Protein AF-A0A173V760-F1 (afdb_monomer)

Sequence (106 aa):
MEDYREIILDRRTKIIKDNNPIFIVYKMMRKIPYRSCIGTMRYRWFEVSRVYSDTVMEEYNMCQRLDPNTTYGDVLVGILNERASKNMRKRRLSMKGDNLLNPKLW

Foldseek 3Di:
DPPPQWDDPDPFWIWGFDPDVVFGKIFIWGWDWDQDPVRDIDTDIDGLFMDTPVVLCVVDVVPDDDDPPDDSVNSVVVVRVVSSVVSVVVVVVVVVVVCVVPVVVD

Organism: Parabacteroides distasonis (NCBI:txid823)

Secondary structure (DSSP, 8-state):
---TTEEEEETTEEEEEEE-SS-EEEEEEEEEEEE-TTS-EEEEEEEEEEEEHHHHHHHHHTT-PPPTT--HHHHHHHHHHHHHHHHHHHHHHHHHHHHHS-GGG-

Structure (mmCIF, N/CA/C/O backbone):
data_AF-A0A173V760-F1
#
_entry.id   AF-A0A173V760-F1
#
loop_
_atom_site.group_PDB
_atom_site.id
_atom_site.type_symbol
_atom_site.label_atom_id
_atom_site.label_alt_id
_atom_site.label_comp_id
_atom_site.label_asym_id
_atom_site.label_entity_id
_atom_site.label_seq_id
_atom_site.pdbx_PDB_ins_code
_atom_site.Cartn_x
_atom_site.Cartn_y
_atom_site.Cartn_z
_atom_site.occupancy
_atom_site.B_iso_or_equiv
_atom_site.auth_seq_id
_atom_site.auth_comp_id
_atom_site.auth_asym_id
_atom_site.auth_atom_id
_atom_site.pdbx_PDB_model_num
ATOM 1 N N . MET A 1 1 ? -12.464 20.613 -9.082 1.00 41.84 1 MET A N 1
ATOM 2 C CA . MET A 1 1 ? -12.735 19.477 -8.178 1.00 41.84 1 MET A CA 1
ATOM 3 C C . MET A 1 1 ? -11.445 18.693 -8.071 1.00 41.84 1 MET A C 1
ATOM 5 O O . MET A 1 1 ? -11.021 18.141 -9.077 1.00 41.84 1 MET A O 1
ATOM 9 N N . GLU A 1 2 ? -10.772 18.743 -6.922 1.00 45.62 2 GLU A N 1
ATOM 10 C CA . GLU A 1 2 ? -9.638 17.853 -6.652 1.00 45.62 2 GLU A CA 1
ATOM 11 C C . GLU A 1 2 ? -10.139 16.413 -6.692 1.00 45.62 2 GLU A C 1
ATOM 13 O O . GLU A 1 2 ? -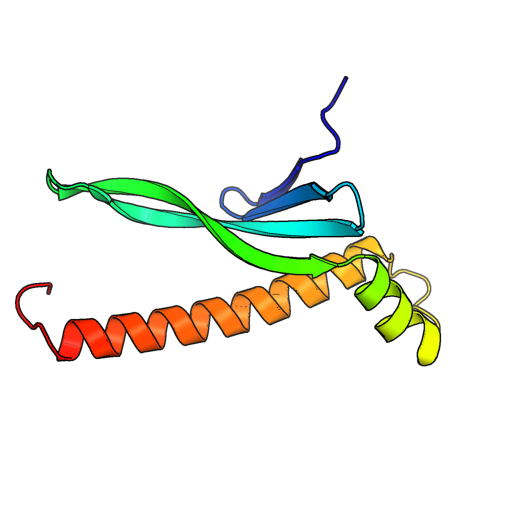11.131 16.066 -6.051 1.00 45.62 2 GLU A O 1
ATOM 18 N N . ASP A 1 3 ? -9.495 15.585 -7.506 1.00 49.66 3 ASP A N 1
ATOM 19 C CA . ASP A 1 3 ? -9.833 14.175 -7.598 1.00 49.66 3 ASP A CA 1
ATOM 20 C C . ASP A 1 3 ? -9.284 13.496 -6.333 1.00 49.66 3 ASP A C 1
ATOM 22 O O . ASP A 1 3 ? -8.146 13.031 -6.303 1.00 49.66 3 ASP A O 1
ATOM 26 N N . TYR A 1 4 ? -10.087 13.462 -5.258 1.00 58.66 4 TYR A N 1
ATOM 27 C CA . TYR A 1 4 ? -9.772 12.849 -3.948 1.00 58.66 4 TYR A CA 1
ATOM 28 C C . TYR A 1 4 ? -9.439 11.342 -4.019 1.00 58.66 4 TYR A C 1
ATOM 30 O O . TYR A 1 4 ? -9.346 10.652 -3.003 1.00 58.66 4 TYR A O 1
ATOM 38 N N . ARG A 1 5 ? -9.300 10.796 -5.229 1.00 74.19 5 ARG A N 1
ATOM 39 C CA . ARG A 1 5 ? -8.909 9.421 -5.515 1.00 74.19 5 ARG A CA 1
ATOM 40 C C . ARG A 1 5 ? -7.416 9.192 -5.344 1.00 74.19 5 ARG A C 1
ATOM 42 O O . ARG A 1 5 ? -7.033 8.041 -5.188 1.00 74.19 5 ARG A O 1
ATOM 49 N N . GLU A 1 6 ? -6.580 10.227 -5.368 1.00 86.75 6 GLU A N 1
ATOM 50 C CA . GLU A 1 6 ? -5.127 10.078 -5.281 1.00 86.75 6 GLU A CA 1
ATOM 51 C C . GLU A 1 6 ? -4.530 10.914 -4.146 1.00 86.75 6 GLU A C 1
ATOM 53 O O . GLU A 1 6 ? -4.693 12.127 -4.094 1.00 86.75 6 GLU A O 1
ATOM 58 N N . ILE A 1 7 ? -3.792 10.254 -3.253 1.00 87.00 7 ILE A N 1
ATOM 59 C CA . ILE A 1 7 ? -3.034 10.888 -2.172 1.00 87.00 7 ILE A CA 1
ATOM 60 C C . ILE A 1 7 ? -1.551 10.663 -2.451 1.00 87.00 7 ILE A C 1
ATOM 62 O O . ILE A 1 7 ? -1.072 9.525 -2.450 1.00 87.00 7 ILE A O 1
ATOM 66 N N . ILE A 1 8 ? -0.809 11.742 -2.691 1.00 89.38 8 ILE A N 1
ATOM 67 C CA . ILE A 1 8 ? 0.645 11.686 -2.868 1.00 89.38 8 ILE A CA 1
ATOM 68 C C . ILE A 1 8 ? 1.289 11.687 -1.482 1.00 89.38 8 ILE A C 1
ATOM 70 O O . ILE A 1 8 ? 1.170 12.659 -0.745 1.00 89.38 8 ILE A O 1
ATOM 74 N N . LEU A 1 9 ? 1.987 10.603 -1.141 1.00 87.38 9 LEU A N 1
ATOM 75 C CA . LEU A 1 9 ? 2.750 10.515 0.109 1.00 87.38 9 LEU A CA 1
ATOM 76 C C . LEU A 1 9 ? 4.159 11.087 -0.069 1.00 87.38 9 LEU A C 1
ATOM 78 O O . LEU A 1 9 ? 4.674 11.786 0.795 1.00 87.38 9 LEU A O 1
ATOM 82 N N . ASP A 1 10 ? 4.789 10.783 -1.206 1.00 90.19 10 ASP A N 1
ATOM 83 C CA . ASP A 1 10 ? 6.100 11.305 -1.586 1.00 90.19 10 ASP A CA 1
ATOM 84 C C . ASP A 1 10 ? 6.262 11.321 -3.123 1.00 90.19 10 ASP A C 1
ATOM 86 O O . ASP A 1 10 ? 5.399 10.856 -3.869 1.00 90.19 10 ASP A O 1
ATOM 90 N N . ARG A 1 11 ? 7.401 11.814 -3.637 1.00 87.44 11 ARG A N 1
ATOM 91 C CA . ARG A 1 11 ? 7.685 11.918 -5.093 1.00 87.44 11 ARG A CA 1
ATOM 92 C C . ARG A 1 11 ? 7.590 10.591 -5.870 1.00 87.44 11 ARG A C 1
ATOM 94 O O . ARG A 1 11 ? 7.567 10.589 -7.103 1.00 87.44 11 ARG A O 1
ATOM 101 N N . ARG A 1 12 ? 7.640 9.455 -5.180 1.00 89.69 12 ARG A N 1
ATOM 102 C CA . ARG A 1 12 ? 7.654 8.091 -5.715 1.00 89.69 12 ARG A CA 1
ATOM 103 C C . ARG A 1 12 ? 6.572 7.200 -5.110 1.00 89.69 12 ARG A C 1
ATOM 105 O O . ARG A 1 12 ? 6.493 6.056 -5.553 1.00 89.69 12 ARG A O 1
ATOM 112 N N . THR A 1 13 ? 5.754 7.671 -4.175 1.00 91.12 13 THR A N 1
ATOM 113 C CA . THR A 1 13 ? 4.735 6.860 -3.502 1.00 91.12 13 THR A CA 1
ATOM 114 C C . THR A 1 13 ? 3.413 7.603 -3.465 1.00 91.12 13 THR A C 1
ATOM 116 O O . THR A 1 13 ? 3.341 8.761 -3.056 1.00 91.12 13 THR A O 1
ATOM 119 N N . LYS A 1 14 ? 2.350 6.910 -3.862 1.00 92.88 14 LYS A N 1
ATOM 120 C CA . LYS A 1 14 ? 0.987 7.425 -3.785 1.00 92.88 14 LYS A CA 1
ATOM 121 C C . LYS A 1 14 ? 0.008 6.340 -3.380 1.00 92.88 14 LYS A C 1
ATOM 123 O O . LYS A 1 14 ? 0.264 5.160 -3.614 1.00 92.88 14 LYS A O 1
ATOM 128 N N . ILE A 1 15 ? -1.114 6.746 -2.813 1.00 90.62 15 ILE A N 1
ATOM 129 C CA . ILE A 1 15 ? -2.261 5.889 -2.545 1.00 90.62 15 ILE A CA 1
ATOM 130 C C . ILE A 1 15 ? -3.360 6.272 -3.523 1.00 90.62 15 ILE A C 1
ATOM 132 O O . ILE A 1 15 ? -3.663 7.449 -3.687 1.00 90.62 15 ILE A O 1
ATOM 136 N N . ILE A 1 16 ? -3.943 5.273 -4.174 1.00 90.81 16 ILE A N 1
ATOM 137 C CA . ILE A 1 16 ? -5.103 5.437 -5.039 1.00 90.81 16 ILE A CA 1
ATOM 138 C C . ILE A 1 16 ? -6.287 4.745 -4.371 1.00 90.81 16 ILE A C 1
ATOM 140 O O . ILE A 1 16 ? -6.209 3.554 -4.059 1.00 90.81 16 ILE A O 1
ATOM 144 N N . LYS A 1 17 ? -7.375 5.485 -4.168 1.00 87.25 17 LYS A N 1
ATOM 145 C CA . LYS A 1 17 ? -8.687 4.930 -3.856 1.00 87.25 17 LYS A CA 1
ATOM 146 C C . LYS A 1 17 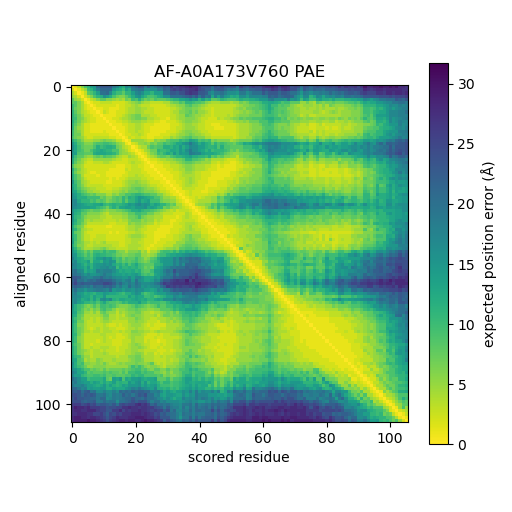? -9.295 4.406 -5.154 1.00 87.25 17 LYS A C 1
ATOM 148 O O . LYS A 1 17 ? -9.636 5.173 -6.052 1.00 87.25 17 LYS A O 1
ATOM 153 N N . ASP A 1 18 ? -9.387 3.091 -5.253 1.00 81.62 18 ASP A N 1
ATOM 154 C CA . ASP A 1 18 ? -10.052 2.400 -6.344 1.00 81.62 18 ASP A CA 1
ATOM 155 C C . ASP A 1 18 ? -11.519 2.177 -5.966 1.00 81.62 18 ASP A C 1
ATOM 157 O O . ASP A 1 18 ? -11.834 1.531 -4.962 1.00 81.62 18 ASP A O 1
ATOM 161 N N . ASN A 1 19 ? -12.411 2.756 -6.767 1.00 67.31 19 ASN A N 1
ATOM 162 C CA . ASN A 1 19 ? -13.850 2.617 -6.600 1.00 67.31 19 ASN A CA 1
ATOM 163 C C . ASN A 1 19 ? -14.284 1.312 -7.269 1.00 67.31 19 ASN A C 1
ATOM 165 O O . ASN A 1 19 ? -14.844 1.314 -8.366 1.00 67.31 19 ASN A O 1
ATOM 169 N N . ASN A 1 20 ? -13.986 0.189 -6.620 1.00 68.81 20 ASN A N 1
ATOM 170 C CA . ASN A 1 20 ? -14.605 -1.074 -6.981 1.00 68.81 20 ASN A CA 1
ATOM 171 C C . ASN A 1 20 ? -16.092 -1.008 -6.558 1.00 68.81 20 ASN A C 1
ATOM 173 O O . ASN A 1 20 ? -16.383 -0.522 -5.465 1.00 68.81 20 ASN A O 1
ATOM 177 N N . PRO A 1 21 ? -17.040 -1.452 -7.405 1.00 68.94 21 PRO A N 1
ATOM 178 C CA . PRO A 1 21 ? -18.475 -1.357 -7.118 1.00 68.94 21 PRO A CA 1
ATOM 179 C C . PRO A 1 21 ? -18.916 -2.105 -5.852 1.00 68.94 21 PRO A C 1
ATOM 181 O O . PRO A 1 21 ? -19.997 -1.830 -5.344 1.00 68.94 21 PRO A O 1
ATOM 184 N N . ILE A 1 22 ? -18.100 -3.037 -5.355 1.00 68.06 22 ILE A N 1
ATOM 185 C CA . ILE A 1 22 ? -18.427 -3.886 -4.205 1.00 68.06 22 ILE A CA 1
ATOM 186 C C . ILE A 1 22 ? -17.631 -3.475 -2.959 1.00 68.06 22 ILE A C 1
ATOM 188 O O . ILE A 1 22 ? -18.144 -3.575 -1.852 1.00 68.06 22 ILE A O 1
ATOM 192 N N . PHE A 1 23 ? -16.400 -2.978 -3.121 1.00 70.50 23 PHE A N 1
ATOM 193 C CA . PHE A 1 23 ? -15.506 -2.679 -2.000 1.00 70.50 23 PHE A CA 1
ATOM 194 C C . PHE A 1 23 ? -14.768 -1.358 -2.195 1.00 70.50 23 PHE A C 1
ATOM 196 O O . PHE A 1 23 ? -14.294 -1.048 -3.288 1.00 70.50 23 PHE A O 1
ATOM 203 N N . ILE A 1 24 ? -14.543 -0.621 -1.110 1.00 79.38 24 ILE A N 1
ATOM 204 C CA . ILE A 1 24 ? -13.583 0.484 -1.135 1.00 79.38 24 ILE A CA 1
ATOM 205 C C . ILE A 1 24 ? -12.176 -0.107 -1.032 1.00 79.38 24 ILE A C 1
ATOM 207 O O . ILE A 1 24 ? -11.827 -0.729 -0.028 1.00 79.38 24 ILE A O 1
ATOM 211 N N . VAL A 1 25 ? -11.354 0.088 -2.065 1.00 86.00 25 VAL A N 1
ATOM 212 C CA . VAL A 1 25 ? -9.998 -0.467 -2.121 1.00 86.00 25 VAL A CA 1
ATOM 213 C C . VAL A 1 25 ? -8.974 0.654 -2.135 1.00 86.00 25 VAL A C 1
ATOM 215 O O . VAL A 1 25 ? -9.028 1.551 -2.970 1.00 86.00 25 VAL A O 1
ATOM 218 N N . TYR A 1 26 ? -7.980 0.565 -1.260 1.00 87.88 26 TYR A N 1
ATOM 219 C CA . TYR A 1 26 ? -6.824 1.451 -1.273 1.00 87.88 26 TYR A CA 1
ATOM 220 C C . TYR A 1 26 ? -5.613 0.705 -1.823 1.00 87.88 26 TYR A C 1
ATOM 222 O O . TYR A 1 26 ? -5.218 -0.348 -1.314 1.00 87.88 26 TYR A O 1
ATOM 230 N N . LYS A 1 27 ? -5.015 1.250 -2.882 1.00 91.38 27 LYS A N 1
ATOM 231 C CA . LYS A 1 27 ? -3.817 0.709 -3.530 1.00 91.38 27 LYS A CA 1
ATOM 232 C C . LYS A 1 27 ? -2.649 1.643 -3.295 1.00 91.38 27 LYS A C 1
ATOM 234 O O . LYS A 1 27 ? -2.692 2.800 -3.703 1.00 91.38 27 LYS A O 1
ATOM 239 N N . MET A 1 28 ? -1.577 1.137 -2.702 1.00 92.50 28 MET A N 1
ATOM 240 C CA . MET A 1 28 ? -0.317 1.865 -2.666 1.00 92.50 28 MET A CA 1
ATOM 241 C C . MET A 1 28 ? 0.455 1.582 -3.950 1.00 92.50 28 MET A C 1
ATOM 243 O O . MET A 1 28 ? 0.776 0.432 -4.265 1.00 92.50 28 MET A O 1
ATOM 247 N N . MET A 1 29 ? 0.782 2.648 -4.670 1.00 93.25 29 MET A N 1
ATOM 248 C CA . MET A 1 29 ? 1.570 2.619 -5.889 1.00 93.25 29 MET A CA 1
ATOM 249 C C . MET A 1 29 ? 2.954 3.192 -5.616 1.00 93.25 29 MET A C 1
ATOM 251 O O . MET A 1 29 ? 3.093 4.247 -4.995 1.00 93.25 29 MET A O 1
ATOM 255 N N . ARG A 1 30 ? 3.985 2.537 -6.148 1.00 91.12 30 ARG A N 1
ATOM 256 C CA . ARG A 1 30 ? 5.363 3.022 -6.088 1.00 91.12 30 ARG A CA 1
ATOM 257 C C . ARG A 1 30 ? 5.947 3.186 -7.480 1.00 91.12 30 ARG A C 1
ATOM 259 O O . ARG A 1 30 ? 5.749 2.347 -8.357 1.00 91.12 30 ARG A O 1
ATOM 266 N N . LYS A 1 31 ? 6.679 4.275 -7.685 1.00 90.44 31 LYS A N 1
ATOM 267 C CA . LYS A 1 31 ? 7.399 4.572 -8.920 1.00 90.44 31 LYS A CA 1
ATOM 268 C C . LYS A 1 31 ? 8.697 3.765 -8.930 1.00 90.44 31 LYS A C 1
ATOM 270 O O . LYS A 1 31 ? 9.635 4.080 -8.198 1.00 90.44 31 LYS A O 1
ATOM 275 N N . ILE A 1 32 ? 8.736 2.706 -9.736 1.00 85.94 32 ILE A N 1
ATOM 276 C CA . ILE A 1 32 ? 9.874 1.781 -9.834 1.00 85.94 32 ILE A CA 1
ATOM 277 C C . ILE A 1 32 ? 10.607 2.030 -11.161 1.00 85.94 32 ILE A C 1
ATOM 279 O O . ILE A 1 32 ? 9.945 2.159 -12.200 1.00 85.94 32 ILE A O 1
ATOM 283 N N . PRO A 1 33 ? 11.950 2.128 -11.148 1.00 84.56 33 PRO A N 1
ATOM 284 C CA . PRO A 1 33 ? 12.730 2.226 -12.371 1.00 84.56 33 PRO A CA 1
ATOM 285 C C . PRO A 1 33 ? 12.721 0.901 -13.144 1.00 84.56 33 PRO A C 1
ATOM 287 O O . PRO A 1 33 ? 12.748 -0.178 -12.557 1.00 84.56 33 PRO A O 1
ATOM 290 N N . TYR A 1 34 ? 12.723 0.986 -14.469 1.00 81.50 34 TYR A N 1
ATOM 291 C CA . TYR A 1 34 ? 12.904 -0.141 -15.380 1.00 81.50 34 TYR A CA 1
ATOM 292 C C . TYR A 1 34 ? 13.752 0.298 -16.580 1.00 81.50 34 TYR A C 1
ATOM 294 O O . TYR A 1 34 ? 13.764 1.479 -16.934 1.00 81.50 34 TYR A O 1
ATOM 302 N N . ARG A 1 35 ? 14.471 -0.637 -17.211 1.00 77.12 35 ARG A N 1
ATOM 303 C CA . ARG A 1 35 ? 15.138 -0.384 -18.497 1.00 77.12 35 ARG A CA 1
ATOM 304 C C . ARG A 1 35 ? 14.149 -0.641 -19.629 1.00 77.12 35 ARG A C 1
ATOM 306 O O . ARG A 1 35 ? 13.490 -1.677 -19.647 1.00 77.12 35 ARG A O 1
ATOM 313 N N . SER A 1 36 ? 14.018 0.311 -20.549 1.00 75.56 36 SER A N 1
ATOM 314 C CA . SER A 1 36 ? 13.287 0.090 -21.797 1.00 75.56 36 SER A CA 1
ATOM 315 C C . SER A 1 36 ? 14.041 -0.905 -22.688 1.00 75.56 36 SER A C 1
ATOM 317 O O . SER A 1 36 ? 15.225 -1.166 -22.478 1.00 75.56 36 SER A O 1
ATOM 319 N N . CYS A 1 37 ? 13.382 -1.407 -23.734 1.00 76.38 37 CYS A N 1
ATOM 320 C CA . CYS A 1 37 ? 14.013 -2.262 -24.747 1.00 76.38 37 CYS A CA 1
ATOM 321 C C . CYS A 1 37 ? 15.196 -1.583 -25.471 1.00 76.38 37 CYS A C 1
ATOM 323 O O . CYS A 1 37 ? 15.999 -2.265 -26.088 1.00 76.38 37 CYS A O 1
ATOM 325 N N . ILE A 1 38 ? 15.319 -0.253 -25.369 1.00 84.19 38 ILE A N 1
ATOM 326 C CA . ILE A 1 38 ? 16.387 0.569 -25.967 1.00 84.19 38 ILE A CA 1
ATOM 327 C C . ILE A 1 38 ? 17.422 0.975 -24.887 1.00 84.19 38 ILE A C 1
ATOM 329 O O . ILE A 1 38 ? 18.188 1.917 -25.043 1.00 84.19 38 ILE A O 1
ATOM 333 N N . GLY A 1 39 ? 17.416 0.319 -23.720 1.00 79.81 39 GLY A N 1
ATOM 334 C CA . GLY A 1 39 ? 18.378 0.550 -22.634 1.00 79.81 39 GLY A CA 1
ATOM 335 C C . GLY A 1 39 ? 18.155 1.821 -21.803 1.00 79.81 39 GLY A C 1
ATOM 336 O O . GLY A 1 39 ? 18.834 2.021 -20.796 1.00 79.81 39 GLY A O 1
ATOM 337 N N . THR A 1 40 ? 17.186 2.672 -22.151 1.00 83.00 40 THR A N 1
ATOM 338 C CA . THR A 1 40 ? 16.903 3.912 -21.412 1.00 83.00 40 THR A CA 1
ATOM 339 C C . THR A 1 40 ? 16.222 3.620 -20.076 1.00 83.00 40 THR A C 1
ATOM 341 O O . THR A 1 40 ? 15.248 2.864 -20.014 1.00 83.00 40 THR A O 1
ATOM 344 N N . MET A 1 41 ? 16.671 4.275 -19.003 1.00 84.19 41 MET A N 1
ATOM 345 C CA . MET A 1 41 ? 16.015 4.183 -17.700 1.00 84.19 41 MET A CA 1
ATOM 346 C C . MET A 1 41 ? 14.699 4.964 -17.710 1.00 84.19 41 MET A C 1
ATOM 348 O O . MET A 1 41 ? 14.669 6.172 -17.939 1.00 84.19 41 MET A O 1
ATOM 352 N N . ARG A 1 42 ? 13.598 4.268 -17.452 1.00 85.50 42 ARG A N 1
ATOM 353 C CA . ARG A 1 42 ? 12.256 4.838 -17.333 1.00 85.50 42 ARG A CA 1
ATOM 354 C C . ARG A 1 42 ? 11.663 4.473 -15.984 1.00 85.50 42 ARG A C 1
ATOM 356 O O . ARG A 1 42 ? 12.186 3.631 -15.263 1.00 85.50 42 ARG A O 1
ATOM 363 N N . TYR A 1 43 ? 10.556 5.111 -15.635 1.00 86.06 43 TYR A N 1
ATOM 364 C CA . TYR A 1 43 ? 9.840 4.840 -14.397 1.00 86.06 43 TYR A CA 1
ATOM 365 C C . TYR A 1 43 ? 8.406 4.440 -14.696 1.00 86.06 43 TYR A C 1
ATOM 367 O O . TYR A 1 43 ? 7.770 5.024 -15.572 1.00 86.06 43 TYR A O 1
ATOM 375 N N . ARG A 1 44 ? 7.886 3.472 -13.945 1.00 87.00 44 ARG A N 1
ATOM 376 C CA . ARG A 1 44 ? 6.483 3.064 -14.021 1.00 87.00 44 ARG A CA 1
ATOM 377 C C . ARG A 1 44 ? 5.910 2.940 -12.618 1.00 87.00 44 ARG A C 1
ATOM 379 O O . ARG A 1 44 ? 6.607 2.537 -11.688 1.00 87.00 44 ARG A O 1
ATOM 386 N N . TRP A 1 45 ? 4.649 3.321 -12.470 1.00 90.88 45 TRP A N 1
ATOM 387 C CA . TRP A 1 45 ? 3.896 3.070 -11.250 1.00 90.88 45 TRP A CA 1
ATOM 388 C C . TRP A 1 45 ? 3.538 1.591 -11.177 1.00 90.88 45 TRP A C 1
ATOM 390 O O . TRP A 1 45 ? 2.951 1.046 -12.109 1.00 90.88 45 TRP A O 1
ATOM 400 N N . PHE A 1 46 ? 3.895 0.955 -10.071 1.00 88.44 46 PHE A N 1
ATOM 401 C CA . PHE A 1 46 ? 3.515 -0.415 -9.765 1.00 88.44 46 PHE A CA 1
ATOM 402 C C . PHE A 1 46 ? 2.716 -0.441 -8.478 1.00 88.44 46 PHE A C 1
ATOM 404 O O . PHE A 1 46 ? 3.087 0.222 -7.511 1.00 88.44 46 PHE A O 1
ATOM 411 N N . GLU A 1 47 ? 1.659 -1.242 -8.465 1.00 91.56 47 GLU A N 1
ATOM 412 C CA . GLU A 1 47 ? 0.984 -1.607 -7.228 1.00 91.56 47 GLU A CA 1
ATOM 413 C C . GLU A 1 47 ? 1.962 -2.403 -6.359 1.00 91.56 47 GLU A C 1
ATOM 415 O O . GLU A 1 47 ? 2.541 -3.398 -6.801 1.00 91.56 47 GLU A O 1
ATOM 420 N N . VAL A 1 48 ? 2.193 -1.918 -5.142 1.00 89.56 48 VAL A N 1
ATOM 421 C CA . VAL A 1 48 ? 3.064 -2.574 -4.156 1.00 89.56 48 VAL A CA 1
ATOM 422 C C . VAL A 1 48 ? 2.278 -3.106 -2.965 1.00 89.56 48 VAL A C 1
ATOM 424 O O . VAL A 1 48 ? 2.738 -4.028 -2.292 1.00 89.56 48 VAL A O 1
ATOM 427 N N . SER A 1 49 ? 1.088 -2.561 -2.718 1.00 89.81 49 SER A N 1
ATOM 428 C CA . SER A 1 49 ? 0.190 -3.010 -1.662 1.00 89.81 49 SER A CA 1
ATOM 429 C C . SER A 1 49 ? -1.260 -2.684 -2.001 1.00 89.81 49 SER A C 1
ATOM 431 O O . SER A 1 49 ? -1.531 -1.711 -2.708 1.00 89.81 49 SER A O 1
ATOM 433 N N . ARG A 1 50 ? -2.174 -3.489 -1.461 1.00 89.75 50 ARG A N 1
ATOM 434 C CA . ARG A 1 50 ? -3.620 -3.328 -1.579 1.00 89.75 50 ARG A CA 1
ATOM 435 C C . ARG A 1 50 ? -4.290 -3.704 -0.271 1.00 89.75 50 ARG A C 1
ATOM 437 O O . ARG A 1 50 ? -3.909 -4.686 0.376 1.00 89.75 50 ARG A O 1
ATOM 444 N N . VAL A 1 51 ? -5.295 -2.922 0.088 1.00 86.12 51 VAL A N 1
ATOM 445 C CA . VAL A 1 51 ? -6.075 -3.088 1.306 1.00 86.12 51 VAL A CA 1
ATOM 446 C C . VAL A 1 51 ? -7.545 -2.795 1.000 1.00 86.12 51 VAL A C 1
ATOM 448 O O . VAL A 1 51 ? -7.846 -1.820 0.312 1.00 86.12 51 VAL A O 1
ATOM 451 N N . TYR A 1 52 ? -8.445 -3.649 1.488 1.00 83.00 52 TYR A N 1
ATOM 452 C CA . TYR A 1 52 ? -9.889 -3.424 1.436 1.00 83.00 52 TYR A CA 1
ATOM 453 C C . TYR A 1 52 ? -10.298 -2.667 2.701 1.00 83.00 52 TYR A C 1
ATOM 455 O O . TYR A 1 52 ? -9.881 -3.037 3.798 1.00 83.00 52 TYR A O 1
ATOM 463 N N . SER A 1 53 ? -11.072 -1.593 2.557 1.00 72.94 53 SER A N 1
ATOM 464 C CA . SER A 1 53 ? -11.482 -0.745 3.683 1.00 72.94 53 SER A CA 1
ATOM 465 C C . SER A 1 53 ? -12.181 -1.553 4.776 1.00 72.94 53 SER A C 1
ATOM 467 O O . SER A 1 53 ? -11.894 -1.359 5.953 1.00 72.94 53 SER A O 1
ATOM 469 N N . ASP A 1 54 ? -13.024 -2.505 4.378 1.00 68.19 54 ASP A N 1
ATOM 470 C CA . ASP A 1 54 ? -13.814 -3.323 5.300 1.00 68.19 54 ASP A CA 1
ATOM 471 C C . ASP A 1 54 ? -12.902 -4.183 6.185 1.00 68.19 54 ASP A C 1
ATOM 473 O O . ASP A 1 54 ? -13.060 -4.196 7.399 1.00 68.19 54 ASP A O 1
ATOM 477 N N . THR A 1 55 ? -11.836 -4.759 5.613 1.00 66.12 55 THR A N 1
ATOM 478 C CA . THR A 1 55 ? -10.832 -5.506 6.392 1.00 66.12 55 THR A CA 1
ATOM 479 C C . THR A 1 55 ? -10.014 -4.639 7.348 1.00 66.12 55 THR A C 1
ATOM 481 O O . THR A 1 55 ? -9.615 -5.128 8.396 1.00 66.12 55 THR A O 1
ATOM 484 N N . VAL A 1 56 ? -9.765 -3.360 7.033 1.00 64.75 56 VAL A N 1
ATOM 485 C CA . VAL A 1 56 ? -9.044 -2.458 7.958 1.00 64.75 56 VAL A CA 1
ATOM 486 C C . VAL A 1 56 ? -9.906 -2.145 9.158 1.00 64.75 56 VAL A C 1
ATOM 488 O O . VAL A 1 56 ? -9.426 -2.195 10.284 1.00 64.75 56 VAL A O 1
ATOM 491 N N . MET A 1 57 ? -11.173 -1.819 8.912 1.00 63.28 57 MET A N 1
ATOM 492 C CA . MET A 1 57 ? -12.095 -1.494 9.988 1.00 63.28 57 MET A CA 1
ATOM 493 C C . MET A 1 57 ? -12.391 -2.734 10.832 1.00 63.28 57 MET A C 1
ATOM 495 O O . MET A 1 57 ? -12.403 -2.617 12.046 1.00 63.28 57 MET A O 1
ATOM 499 N N . GLU A 1 58 ? -12.539 -3.923 10.244 1.00 63.16 58 GLU A N 1
ATOM 500 C CA . GLU A 1 58 ? -12.719 -5.167 11.007 1.00 63.16 58 GLU A CA 1
ATOM 501 C C . GLU A 1 58 ? -11.487 -5.542 11.847 1.00 63.16 58 GLU A C 1
ATOM 503 O O . GLU A 1 58 ? -11.635 -5.803 13.041 1.00 63.16 58 GLU A O 1
ATOM 508 N N . GLU A 1 59 ? -10.274 -5.509 11.276 1.00 61.28 59 GLU A N 1
ATOM 509 C CA . GLU A 1 59 ? -9.038 -5.814 12.020 1.00 61.28 59 GLU A CA 1
ATOM 510 C C . GLU A 1 59 ? -8.801 -4.827 13.176 1.00 61.28 59 GLU A C 1
ATOM 512 O O . GLU A 1 59 ? -8.286 -5.221 14.222 1.00 61.28 59 GLU A O 1
ATOM 517 N N . TYR A 1 60 ? -9.189 -3.555 13.024 1.00 59.56 60 TYR A N 1
ATOM 518 C CA . TYR A 1 60 ? -8.926 -2.528 14.038 1.00 59.56 60 TYR A CA 1
ATOM 519 C C . TYR A 1 60 ? -10.049 -2.369 15.075 1.00 59.56 60 TYR A C 1
ATOM 521 O O . TYR A 1 60 ? -9.772 -2.215 16.266 1.00 59.56 60 TYR A O 1
ATOM 529 N N . ASN A 1 61 ? -11.316 -2.439 14.653 1.00 58.00 61 ASN A N 1
ATOM 530 C CA . ASN A 1 61 ? -12.487 -2.248 15.518 1.00 58.00 61 ASN A CA 1
ATOM 531 C C . ASN A 1 61 ? -12.667 -3.406 16.520 1.00 58.00 61 ASN A C 1
ATOM 533 O O . ASN A 1 61 ? -13.292 -3.223 17.561 1.00 58.00 61 ASN A O 1
ATOM 537 N N . MET A 1 62 ? -12.091 -4.587 16.255 1.00 53.03 62 MET A N 1
ATOM 538 C CA .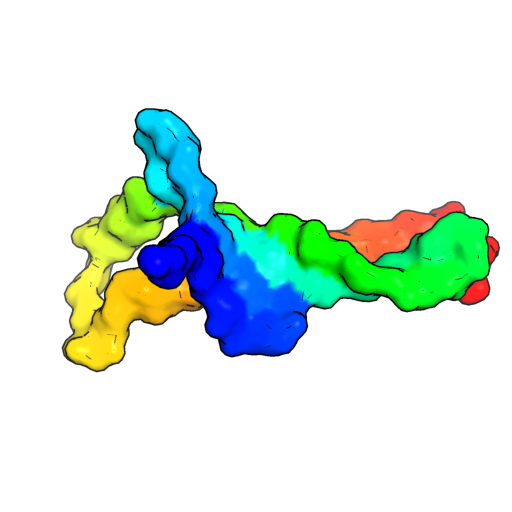 MET A 1 62 ? -12.185 -5.735 17.166 1.00 53.03 62 MET A CA 1
ATOM 539 C C . MET A 1 62 ? -11.229 -5.690 18.367 1.00 53.03 62 MET A C 1
ATOM 541 O O . MET A 1 62 ? -11.453 -6.444 19.314 1.00 53.03 62 MET A O 1
ATOM 545 N N . CYS A 1 63 ? -10.165 -4.872 18.373 1.00 51.66 63 CYS A N 1
ATOM 546 C CA . CYS A 1 63 ? -9.099 -5.065 19.371 1.00 51.66 63 CYS A CA 1
ATOM 547 C C . CYS A 1 63 ? -8.574 -3.827 20.106 1.00 51.66 63 CYS A C 1
ATOM 549 O O . CYS A 1 63 ? -8.040 -4.020 21.199 1.00 51.66 63 CYS A O 1
ATOM 551 N N . GLN A 1 64 ? -8.673 -2.589 19.601 1.00 57.88 64 GLN A N 1
ATOM 552 C CA . GLN A 1 64 ? -8.003 -1.458 20.271 1.00 57.88 64 GLN A CA 1
ATOM 553 C C . GLN A 1 64 ? -8.716 -0.113 20.113 1.00 57.88 64 GLN A C 1
ATOM 555 O O . GLN A 1 64 ? -9.153 0.274 19.033 1.00 57.88 64 GLN A O 1
ATOM 560 N N . ARG A 1 65 ? -8.755 0.651 21.212 1.00 64.25 65 ARG A N 1
ATOM 561 C CA . ARG A 1 65 ? -9.038 2.089 21.177 1.00 64.25 65 ARG A CA 1
ATOM 562 C C . ARG A 1 65 ? -7.825 2.769 20.537 1.00 64.25 65 ARG A C 1
ATOM 564 O O . ARG A 1 65 ? -6.712 2.572 21.015 1.00 64.25 65 ARG A O 1
ATOM 571 N N . LEU A 1 66 ? -8.036 3.518 19.454 1.00 68.44 66 LEU A N 1
ATOM 572 C CA . LEU A 1 66 ? -6.973 4.302 18.819 1.00 68.44 66 LEU A CA 1
ATOM 573 C C . LEU A 1 66 ? -6.342 5.256 19.837 1.00 68.44 66 LEU A C 1
ATOM 575 O O . LEU A 1 66 ? -7.049 5.827 20.675 1.00 68.44 66 LEU A O 1
ATOM 579 N N . ASP A 1 67 ? -5.027 5.448 19.729 1.00 76.25 67 ASP A N 1
ATOM 580 C CA . ASP A 1 67 ? -4.350 6.530 20.433 1.00 76.25 67 ASP A CA 1
ATOM 581 C C . ASP A 1 67 ? -5.033 7.865 20.083 1.00 76.25 67 ASP A C 1
ATOM 583 O O . ASP A 1 67 ? -5.417 8.059 18.925 1.00 76.25 67 ASP A O 1
ATOM 587 N N . PRO A 1 68 ? -5.181 8.811 21.030 1.00 74.31 68 PRO A N 1
ATOM 588 C CA . PRO A 1 68 ? -5.968 10.031 20.820 1.00 74.31 68 PRO A CA 1
ATOM 589 C C . PRO A 1 68 ? -5.549 10.873 19.604 1.00 74.31 68 PRO A C 1
ATOM 591 O O . PRO A 1 68 ? -6.356 11.636 19.081 1.00 74.31 68 PRO A O 1
ATOM 594 N N . ASN A 1 69 ? -4.299 10.725 19.155 1.00 82.88 69 ASN A N 1
ATOM 595 C CA . ASN A 1 69 ? -3.717 11.470 18.038 1.00 82.88 69 ASN A CA 1
ATOM 596 C C . ASN A 1 69 ? -3.601 10.651 16.740 1.00 82.88 69 ASN A C 1
ATOM 598 O O . ASN A 1 69 ? -3.085 11.165 15.751 1.00 82.88 69 ASN A O 1
ATOM 602 N N . THR A 1 70 ? -4.025 9.386 16.725 1.00 78.81 70 THR A N 1
ATOM 603 C CA . THR A 1 70 ? -3.920 8.512 15.550 1.00 78.81 70 THR A CA 1
ATOM 604 C C . THR A 1 70 ? -5.235 8.491 14.787 1.00 78.81 70 THR A C 1
ATOM 606 O O . THR A 1 70 ? -6.277 8.114 15.323 1.00 78.81 70 THR A O 1
ATOM 609 N N . THR A 1 71 ? -5.196 8.857 13.506 1.00 79.94 71 THR A N 1
ATOM 610 C CA . THR A 1 71 ? -6.367 8.770 12.631 1.00 79.94 71 THR A CA 1
ATOM 611 C C . THR A 1 71 ? -6.451 7.401 11.952 1.00 79.94 71 THR A C 1
ATOM 613 O O . THR A 1 71 ? -5.450 6.713 11.748 1.00 79.94 71 THR A O 1
ATOM 616 N N . TYR A 1 72 ? -7.648 7.016 11.501 1.00 76.38 72 TYR A N 1
ATOM 617 C CA . TYR A 1 72 ? -7.822 5.836 10.641 1.00 76.38 72 TYR A CA 1
ATOM 618 C C . TYR A 1 72 ? -7.013 5.925 9.333 1.00 76.38 72 TYR A C 1
ATOM 620 O O . TYR A 1 72 ? -6.615 4.901 8.778 1.00 76.38 72 TYR A O 1
ATOM 628 N N . GLY A 1 73 ? -6.738 7.143 8.849 1.00 78.81 73 GLY A N 1
ATOM 629 C CA . GLY A 1 73 ? -5.853 7.368 7.707 1.00 78.81 73 GLY A CA 1
ATOM 630 C C . GLY A 1 73 ? -4.415 6.937 8.000 1.00 78.81 73 GLY A C 1
ATOM 631 O O . GLY A 1 73 ? -3.807 6.251 7.179 1.00 78.81 73 GLY A O 1
ATOM 632 N N . ASP A 1 74 ? -3.900 7.260 9.187 1.00 81.31 74 ASP A N 1
ATOM 633 C CA . ASP A 1 74 ? -2.550 6.869 9.616 1.00 81.31 74 ASP A CA 1
ATOM 634 C C . ASP A 1 74 ? -2.422 5.349 9.731 1.00 81.31 74 ASP A C 1
ATOM 636 O O . ASP A 1 74 ? -1.450 4.758 9.254 1.00 81.31 74 ASP A O 1
ATOM 640 N N . VAL A 1 75 ? -3.450 4.702 10.284 1.00 81.25 75 VAL A N 1
ATOM 641 C CA . VAL A 1 75 ? -3.543 3.240 10.380 1.00 81.25 75 VAL A CA 1
ATOM 642 C C . VAL A 1 75 ? -3.510 2.593 8.998 1.00 81.25 75 VAL A C 1
ATOM 644 O O . VAL A 1 75 ? -2.696 1.703 8.739 1.00 81.25 75 VAL A O 1
ATOM 647 N N . LEU A 1 76 ? -4.350 3.072 8.077 1.00 84.44 76 LEU A N 1
ATOM 648 C CA . LEU A 1 76 ? -4.394 2.588 6.699 1.00 84.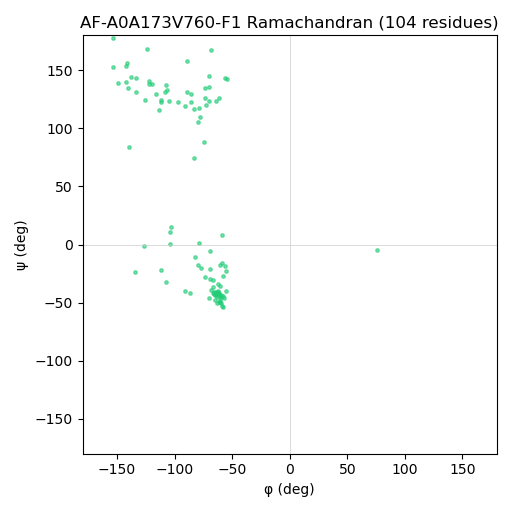44 76 LEU A CA 1
ATOM 649 C C . LEU A 1 76 ? -3.026 2.723 6.012 1.00 84.44 76 LEU A C 1
ATOM 651 O O . LEU A 1 76 ? -2.554 1.781 5.368 1.00 84.44 76 LEU A O 1
ATOM 655 N N . VAL A 1 77 ? -2.379 3.883 6.153 1.00 84.12 77 VAL A N 1
ATOM 656 C CA . VAL A 1 77 ? -1.037 4.137 5.609 1.00 84.12 77 VAL A CA 1
ATOM 657 C C . VAL A 1 77 ? -0.015 3.172 6.218 1.00 84.12 77 VAL A C 1
ATOM 659 O O . VAL A 1 77 ? 0.811 2.624 5.482 1.00 84.12 77 VAL A O 1
ATOM 662 N N . GLY A 1 78 ? -0.092 2.911 7.525 1.00 84.69 78 GLY A N 1
ATOM 663 C CA . GLY A 1 78 ? 0.744 1.939 8.232 1.00 84.69 78 GLY A CA 1
ATOM 664 C C . GLY A 1 78 ? 0.628 0.527 7.652 1.00 84.69 78 GLY A C 1
ATOM 665 O O . GLY A 1 78 ? 1.634 -0.045 7.221 1.00 84.69 78 GLY A O 1
ATOM 666 N N . ILE A 1 79 ? -0.598 0.005 7.535 1.00 85.25 79 ILE A N 1
ATOM 667 C CA . ILE A 1 79 ? -0.871 -1.331 6.970 1.00 85.25 79 ILE A CA 1
ATOM 668 C C . ILE A 1 79 ? -0.371 -1.420 5.523 1.00 85.25 79 ILE A C 1
ATOM 670 O O . ILE A 1 79 ? 0.282 -2.394 5.123 1.00 85.25 79 ILE A O 1
ATOM 674 N N . LEU A 1 80 ? -0.648 -0.391 4.714 1.00 86.25 80 LEU A N 1
ATOM 675 C CA . LEU A 1 80 ? -0.199 -0.342 3.325 1.00 86.25 80 LEU A CA 1
ATOM 676 C C . LEU A 1 80 ? 1.329 -0.373 3.226 1.00 86.25 80 LEU A C 1
ATOM 678 O O . LEU A 1 80 ? 1.852 -1.133 2.407 1.00 86.25 80 LEU A O 1
ATOM 682 N N . ASN A 1 81 ? 2.034 0.396 4.059 1.00 85.88 81 ASN A N 1
ATOM 683 C CA . ASN A 1 81 ? 3.496 0.453 4.094 1.00 85.88 81 ASN A CA 1
ATOM 684 C C . ASN A 1 81 ? 4.129 -0.866 4.548 1.00 85.88 81 ASN A C 1
ATOM 686 O O . ASN A 1 81 ? 5.127 -1.305 3.963 1.00 85.88 81 ASN A O 1
ATOM 690 N N . GLU A 1 82 ? 3.558 -1.524 5.556 1.00 88.06 82 GLU A N 1
ATOM 691 C CA . GLU A 1 82 ? 4.047 -2.812 6.043 1.00 88.06 82 GLU A CA 1
ATOM 692 C C . GLU A 1 82 ? 3.938 -3.886 4.948 1.00 88.06 82 GLU A C 1
ATOM 694 O O . GLU A 1 82 ? 4.923 -4.549 4.594 1.00 88.06 82 GLU A O 1
ATOM 699 N N . ARG A 1 83 ? 2.752 -4.005 4.336 1.00 87.56 83 ARG A N 1
ATOM 700 C CA . ARG A 1 83 ? 2.501 -4.925 3.217 1.00 87.56 83 ARG A CA 1
ATOM 701 C C . ARG A 1 83 ? 3.376 -4.587 2.009 1.00 87.56 83 ARG A C 1
ATOM 703 O O . ARG A 1 83 ? 3.982 -5.490 1.429 1.00 87.56 83 ARG A O 1
ATOM 710 N N . ALA A 1 84 ? 3.520 -3.305 1.665 1.00 85.62 84 ALA A N 1
ATOM 711 C CA . ALA A 1 84 ? 4.394 -2.860 0.580 1.00 85.62 84 ALA A CA 1
ATOM 712 C C . ALA A 1 84 ? 5.851 -3.262 0.833 1.00 85.62 84 ALA A C 1
ATOM 714 O O . ALA A 1 84 ? 6.514 -3.772 -0.069 1.00 85.62 84 ALA A O 1
ATOM 715 N N . SER A 1 85 ? 6.345 -3.097 2.061 1.00 84.88 85 SER A N 1
ATOM 716 C CA . SER A 1 85 ? 7.707 -3.481 2.441 1.00 84.88 85 SER A CA 1
ATOM 717 C C . SER A 1 85 ? 7.925 -4.990 2.317 1.00 84.88 85 SER A C 1
ATOM 719 O O . SER A 1 85 ? 8.914 -5.421 1.714 1.00 84.88 85 SER A O 1
ATOM 721 N N . LYS A 1 86 ? 6.973 -5.804 2.796 1.00 86.06 86 LYS A N 1
ATOM 722 C CA . LYS A 1 86 ? 6.994 -7.270 2.649 1.00 86.06 86 LYS A CA 1
ATOM 723 C C . LYS A 1 86 ? 6.985 -7.692 1.173 1.00 86.06 86 LYS A C 1
ATOM 725 O O . LYS A 1 86 ? 7.830 -8.488 0.757 1.00 86.06 86 LYS A O 1
ATOM 730 N N . ASN A 1 87 ? 6.093 -7.123 0.365 1.00 84.94 87 ASN A N 1
ATOM 731 C CA . ASN A 1 87 ? 5.961 -7.443 -1.060 1.00 84.94 87 ASN A CA 1
ATOM 732 C C . ASN A 1 87 ? 7.192 -7.020 -1.866 1.00 84.94 87 ASN A C 1
ATOM 734 O O . ASN A 1 87 ? 7.700 -7.787 -2.684 1.00 84.94 87 ASN A O 1
ATOM 738 N N . MET A 1 88 ? 7.730 -5.831 -1.599 1.00 81.50 88 MET A N 1
ATOM 739 C CA . MET A 1 88 ? 8.941 -5.345 -2.257 1.00 81.50 88 MET A CA 1
ATOM 740 C C . MET A 1 88 ? 10.169 -6.169 -1.868 1.00 81.50 88 MET A C 1
ATOM 742 O O . MET A 1 88 ? 11.008 -6.438 -2.727 1.00 81.50 88 MET A O 1
ATOM 746 N N . ARG A 1 89 ? 10.271 -6.623 -0.611 1.00 82.50 89 ARG A N 1
ATOM 747 C CA . ARG A 1 89 ? 11.320 -7.561 -0.182 1.00 82.50 89 ARG A CA 1
ATOM 748 C C . ARG A 1 89 ? 11.228 -8.880 -0.951 1.00 82.50 89 ARG A C 1
ATOM 750 O O . ARG A 1 89 ? 12.234 -9.305 -1.511 1.00 82.50 89 ARG A O 1
ATOM 757 N N . LYS A 1 90 ? 10.037 -9.485 -1.039 1.00 77.62 90 LYS A N 1
ATOM 758 C CA . LYS A 1 90 ? 9.806 -10.708 -1.831 1.00 77.62 90 LYS A CA 1
ATOM 759 C C . LYS A 1 90 ? 10.168 -10.507 -3.304 1.00 77.62 90 LYS A C 1
ATOM 761 O O . LYS A 1 90 ? 10.879 -11.325 -3.875 1.00 77.62 90 LYS A O 1
ATOM 766 N N . ARG A 1 91 ? 9.765 -9.378 -3.898 1.00 72.38 91 ARG A N 1
ATOM 767 C CA . ARG A 1 91 ? 10.074 -9.043 -5.295 1.00 72.38 91 ARG A CA 1
ATOM 768 C C . ARG A 1 91 ? 11.577 -8.905 -5.549 1.00 72.38 91 ARG A C 1
ATOM 770 O O . ARG A 1 91 ? 12.063 -9.422 -6.546 1.00 72.38 91 ARG A O 1
ATOM 777 N N . ARG A 1 92 ? 12.324 -8.256 -4.646 1.00 75.69 92 ARG A N 1
ATOM 778 C CA . ARG A 1 92 ? 13.796 -8.176 -4.737 1.00 75.69 92 ARG A CA 1
ATOM 779 C C . ARG A 1 92 ? 14.449 -9.555 -4.648 1.00 75.69 92 ARG A C 1
ATOM 781 O O . ARG A 1 92 ? 15.391 -9.812 -5.387 1.00 75.69 92 ARG A O 1
ATOM 788 N N . LEU A 1 93 ? 13.958 -10.421 -3.758 1.00 62.66 93 LEU A N 1
ATOM 789 C CA . LEU A 1 93 ? 14.460 -11.792 -3.622 1.00 62.66 93 LEU A CA 1
ATOM 790 C C . LEU A 1 93 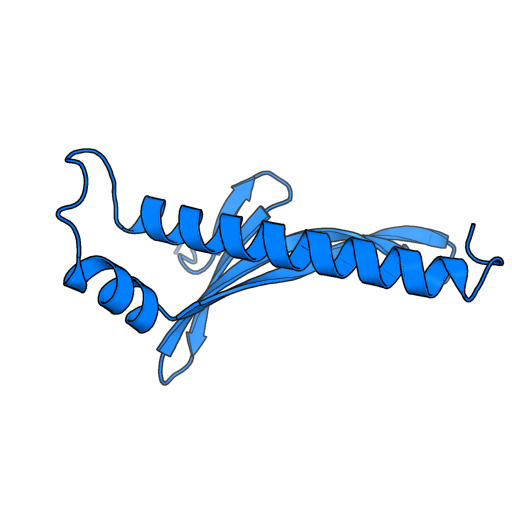? 14.194 -12.618 -4.888 1.00 62.66 93 LEU A C 1
ATOM 792 O O . LEU A 1 93 ? 15.118 -13.266 -5.365 1.00 62.66 93 LEU A O 1
ATOM 796 N N . SER A 1 94 ? 12.993 -12.520 -5.470 1.00 63.69 94 SER A N 1
ATOM 797 C CA . SER A 1 94 ? 12.656 -13.163 -6.751 1.00 63.69 94 SER A CA 1
ATOM 798 C C . SER A 1 94 ? 13.572 -12.683 -7.872 1.00 63.69 94 SER A C 1
ATOM 800 O O . SER A 1 94 ? 14.248 -13.494 -8.484 1.00 63.69 94 SER A O 1
ATOM 802 N N . MET A 1 95 ? 13.697 -11.363 -8.067 1.00 64.75 95 MET A N 1
ATOM 803 C CA . MET A 1 95 ? 14.566 -10.809 -9.112 1.00 64.75 95 MET A CA 1
ATOM 804 C C . MET A 1 95 ? 16.034 -11.206 -8.928 1.00 64.75 95 MET A C 1
ATOM 806 O O . MET A 1 95 ? 16.736 -11.419 -9.909 1.00 64.75 95 MET A O 1
ATOM 810 N N . LYS A 1 96 ? 16.521 -11.311 -7.684 1.00 60.88 96 LYS A N 1
ATOM 811 C CA . LYS A 1 96 ? 17.878 -11.802 -7.417 1.00 60.88 96 LYS A CA 1
ATOM 812 C C . LYS A 1 96 ? 18.013 -13.279 -7.800 1.00 60.88 96 LYS A C 1
ATOM 814 O O . LYS A 1 96 ? 19.025 -13.633 -8.387 1.00 60.88 96 LYS A O 1
ATOM 819 N N . GLY A 1 97 ? 17.012 -14.109 -7.501 1.00 58.78 97 GLY A N 1
ATOM 820 C CA . GLY A 1 97 ? 16.957 -15.509 -7.933 1.00 58.78 97 GLY A CA 1
ATOM 821 C C . GLY A 1 97 ? 16.944 -15.650 -9.457 1.00 58.78 97 GLY A C 1
ATOM 822 O O . GLY A 1 97 ? 17.793 -16.342 -10.008 1.00 58.78 97 GLY A O 1
ATOM 823 N N . ASP A 1 98 ? 16.069 -14.913 -10.140 1.00 57.91 98 ASP A N 1
ATOM 824 C CA . ASP A 1 98 ? 15.953 -14.924 -11.605 1.00 57.91 98 ASP A CA 1
ATOM 825 C C . ASP A 1 98 ? 17.249 -14.445 -12.287 1.00 57.91 98 ASP A C 1
ATOM 827 O O . ASP A 1 98 ? 17.707 -15.036 -13.263 1.00 57.91 98 ASP A O 1
ATOM 831 N N . ASN A 1 99 ? 17.897 -13.411 -11.738 1.00 55.09 99 ASN A N 1
ATOM 832 C CA . ASN A 1 99 ? 19.164 -12.889 -12.262 1.00 55.09 99 ASN A CA 1
ATOM 833 C C . ASN A 1 99 ? 20.364 -13.805 -11.969 1.00 55.09 99 ASN A C 1
ATOM 835 O O . ASN A 1 99 ? 21.328 -13.798 -12.731 1.00 55.09 99 ASN A O 1
ATOM 839 N N . LEU A 1 100 ? 20.334 -14.591 -10.886 1.00 54.25 100 LEU A N 1
ATOM 840 C CA . LEU A 1 100 ? 21.335 -15.637 -10.634 1.00 54.2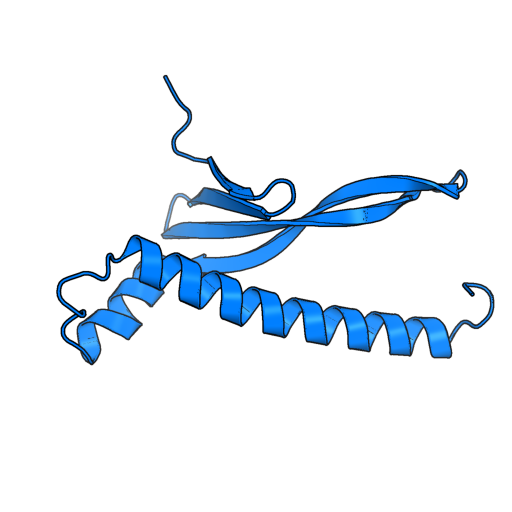5 100 LEU A CA 1
ATOM 841 C C . LEU A 1 100 ? 21.199 -16.796 -11.634 1.00 54.25 100 LEU A C 1
ATOM 843 O O . LEU A 1 100 ? 22.197 -17.421 -11.976 1.00 54.25 100 LEU A O 1
ATOM 847 N N . LEU A 1 101 ? 19.985 -17.050 -12.131 1.00 52.72 101 LEU A N 1
ATOM 848 C CA . LEU A 1 101 ? 19.702 -18.064 -13.150 1.00 52.72 101 LEU A CA 1
ATOM 849 C C . LEU A 1 101 ? 19.977 -17.577 -14.585 1.00 52.72 101 LEU A C 1
ATOM 851 O O . LEU A 1 101 ? 19.996 -18.390 -15.507 1.00 52.72 101 LEU A O 1
ATOM 855 N N . ASN A 1 102 ? 20.216 -16.275 -14.794 1.00 46.69 102 ASN A N 1
ATOM 856 C CA . ASN A 1 102 ? 20.540 -15.713 -16.105 1.00 46.69 102 ASN A CA 1
ATOM 857 C C . ASN A 1 102 ? 21.641 -14.626 -16.018 1.00 46.69 102 ASN A C 1
ATOM 859 O O . ASN A 1 102 ? 21.346 -13.427 -15.988 1.00 46.69 102 ASN A O 1
ATOM 863 N N . PRO A 1 103 ? 22.930 -15.021 -16.002 1.00 46.41 103 PRO A N 1
ATOM 864 C CA . PRO A 1 103 ? 24.058 -14.131 -15.701 1.00 46.41 103 PRO A CA 1
ATOM 865 C C . PRO A 1 103 ? 24.351 -13.057 -16.765 1.00 46.41 103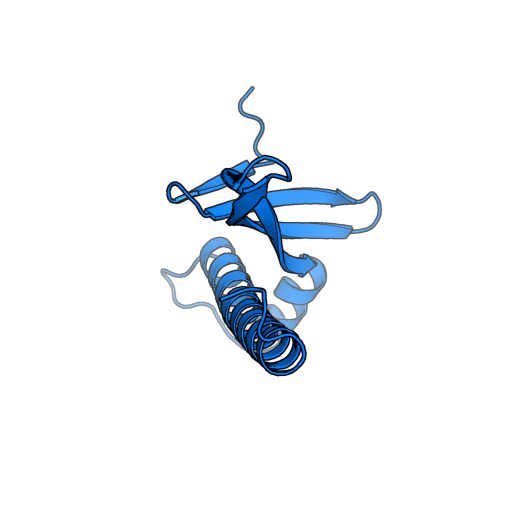 PRO A C 1
ATOM 867 O O . PRO A 1 103 ? 25.182 -12.186 -16.534 1.00 46.41 103 PRO A O 1
ATOM 870 N N . LYS A 1 104 ? 23.666 -13.061 -17.917 1.00 44.00 104 LYS A N 1
ATOM 871 C CA . LYS A 1 104 ? 23.839 -12.051 -18.982 1.00 44.00 104 LYS A CA 1
ATOM 872 C C . LYS A 1 104 ? 23.123 -10.714 -18.714 1.00 44.00 104 LYS A C 1
ATOM 874 O O . LYS A 1 104 ? 23.157 -9.834 -19.568 1.00 44.00 104 LYS A O 1
ATOM 879 N N . LEU A 1 105 ? 22.44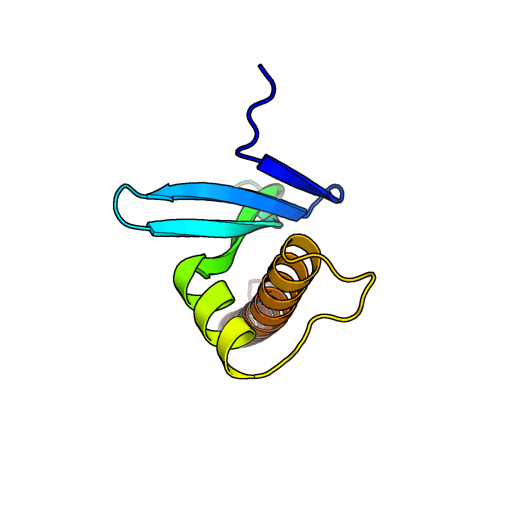4 -10.569 -17.572 1.00 45.69 105 LEU A N 1
ATOM 880 C CA . LEU A 1 105 ? 21.705 -9.358 -17.176 1.00 45.69 105 LEU A CA 1
ATOM 881 C C . LEU A 1 105 ? 22.423 -8.505 -16.110 1.00 45.69 105 LEU A C 1
ATOM 883 O O . LEU A 1 105 ? 21.804 -7.590 -15.559 1.00 45.69 105 LEU A O 1
ATOM 887 N N . TRP A 1 106 ? 23.694 -8.807 -15.821 1.00 40.91 106 TRP A N 1
ATOM 888 C CA . TRP A 1 106 ? 24.576 -7.969 -15.001 1.00 40.91 106 TRP A CA 1
ATOM 889 C C . TRP A 1 106 ? 25.121 -6.784 -15.804 1.00 40.91 106 TRP A C 1
ATOM 891 O O . TRP A 1 106 ? 25.563 -7.002 -16.953 1.00 40.91 106 TRP A O 1
#

Nearest PDB structures (foldseek):
  6b2e-assembly1_A  TM=3.661E-01  e=2.570E-01  Homo sapiens
  5iso-assembly1_A  TM=3.722E-01  e=6.173E-01  Homo sapiens
  7myj-assembly2_C  TM=3.410E-01  e=4.514E-01  Homo sapiens
  2oox-assembly1_A  TM=3.348E-01  e=1.019E+00  Schizosaccharomyces pombe
  8i9p-assembly1_CA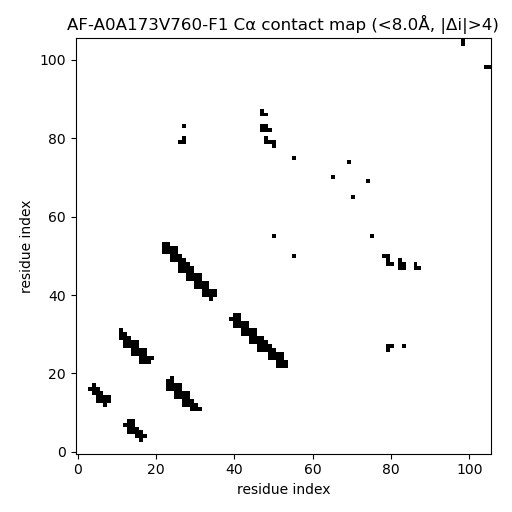  TM=2.729E-01  e=1.393E+00  Thermochaetoides thermophila DSM 1495

pLDDT: mean 75.58, std 14.13, range [40.91, 93.25]

Radius of gyration: 17.3 Å; Cα contacts (8 Å, |Δi|>4): 121; chains: 1; bounding box: 43×38×47 Å

Mean predicted aligned error: 9.8 Å

Solvent-accessible surface area (backbone atoms only — not comparable to full-atom values): 6243 Å² total; per-residue (Å²): 129,82,70,85,39,59,46,76,80,49,103,48,35,33,38,35,56,43,85,50,98,88,46,57,31,43,33,33,31,34,56,43,79,43,70,46,99,84,67,48,82,42,74,44,79,38,82,44,22,75,46,49,51,67,59,53,50,52,68,42,74,75,74,60,84,68,56,97,87,60,50,74,65,56,53,53,52,49,55,38,49,54,46,22,52,54,45,50,51,52,50,53,52,48,53,52,52,56,45,70,76,40,72,86,77,115